Protein AF-A0A382YPV5-F1 (afdb_monomer)

Mean predicted aligned error: 10.92 Å

pLDDT: mean 84.93, std 18.94, range [40.03, 98.44]

Sequence (127 aa):
MKPVLFFKRLCVVMYKINFSVFMILAANTPTEIEDPAVVEINKMPARATFFNYESKALAKTNDPSQSKYYQSLNGGWQFNWVRDPADRPMDFYQIDFDDSGWNEIPVPANWEINGYGVPIYLNHPYE

Radius of gyration: 25.63 Å; Cα contacts (8 Å, |Δi|>4): 72; chains: 1; bounding box: 51×39×79 Å

Foldseek 3Di:
DPPVVVVVVVVVVVVVVVVVVVVVLQPDDPVLVVDPVNPDDPDDDDDDDDDDAPDPVVRVVRDNVPHPPDDDPWDKDFDDDDPDPSPDDPCCPDPPDDSVVGDIDTPPDDVCVVPGDHDDDDPDDDD

Secondary structure (DSSP, 8-state):
--HHHHHHHHHHHHHHHHHHHHGGGS-PPPGGGT-TT---SSPPPP-------SSHHHHHH--GGGSTT-----EEEEE---SSGGGS-TTTTSTT---TTSEEEEES--SGGGT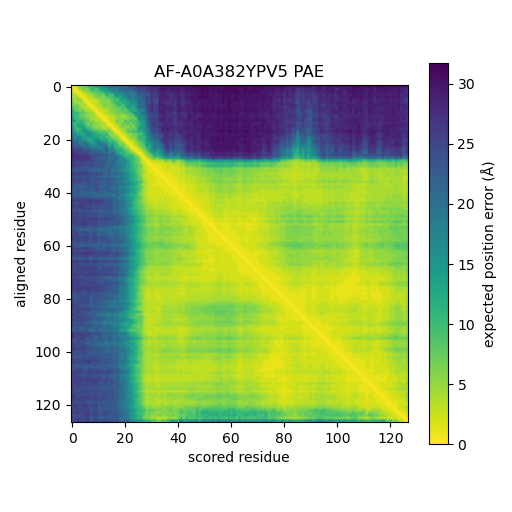SS-----SS---

InterPro domains:
  IPR006104 Glycosyl hydrolases family 2, sugar binding domain [PF02837] (71-126)
  IPR008979 Galactose-binding-like domain superfamily [SSF49785] (33-126)
  IPR050347 Bacterial Beta-galactosidase [PTHR46323] (26-126)

Solvent-accessible surface area (backbone atoms only — not comparable to full-atom values): 8820 Å² total; per-residue (Å²): 145,64,68,71,63,53,55,57,51,51,54,52,50,53,51,50,52,55,55,58,58,55,64,74,66,63,52,74,74,65,66,63,84,76,38,86,86,54,82,75,77,96,67,79,81,90,73,83,93,80,81,80,54,96,41,72,72,57,52,70,70,72,49,64,84,79,24,92,84,51,78,86,84,66,45,75,39,83,44,81,89,66,94,49,83,54,73,50,74,93,58,68,84,45,92,84,52,86,61,86,87,47,47,76,42,65,40,91,68,65,56,43,87,71,75,43,84,77,82,82,88,76,95,85,84,85,134

Nearest PDB structures (foldseek):
  3dec-assembly1_A  TM=9.601E-01  e=2.404E-04  Bacteroides thetaiotaomicron VPI-5482
  6s6z-assembly1_A  TM=7.847E-01  e=3.599E-04  Thermotoga maritima MSB8

Organism: NCBI:txid408172

Structure (mmCIF, N/CA/C/O backbone):
data_AF-A0A382YPV5-F1
#
_entry.id   AF-A0A382YPV5-F1
#
loop_
_atom_site.group_PDB
_atom_site.id
_atom_site.type_symbol
_atom_site.label_atom_id
_atom_site.label_alt_id
_atom_site.label_comp_id
_atom_site.label_asym_id
_atom_site.label_entity_id
_atom_site.label_seq_id
_atom_site.pdbx_PDB_ins_code
_atom_site.Cartn_x
_atom_site.Cartn_y
_atom_site.Cartn_z
_atom_site.occupancy
_atom_site.B_iso_or_equiv
_atom_site.auth_seq_id
_atom_site.auth_comp_id
_atom_site.auth_asym_id
_atom_site.auth_atom_id
_atom_site.pdbx_PDB_model_num
ATOM 1 N N . MET A 1 1 ? 30.613 23.917 -57.495 1.00 51.97 1 MET A N 1
ATOM 2 C CA . MET A 1 1 ? 31.163 23.356 -56.235 1.00 51.97 1 MET A CA 1
ATOM 3 C C . MET A 1 1 ? 30.446 23.879 -54.967 1.00 51.97 1 MET A C 1
ATOM 5 O O . MET A 1 1 ? 31.082 24.073 -53.944 1.00 51.97 1 MET A O 1
ATOM 9 N N . LYS A 1 2 ? 29.118 24.104 -55.001 1.00 53.97 2 LYS A N 1
ATOM 10 C CA . LYS A 1 2 ? 28.298 24.601 -53.867 1.00 53.97 2 LYS A CA 1
ATOM 11 C C . LYS A 1 2 ? 27.125 23.695 -53.388 1.00 53.97 2 LYS A C 1
ATOM 13 O O . LYS A 1 2 ? 26.694 23.907 -52.260 1.00 53.97 2 LYS A O 1
ATOM 18 N N . PRO A 1 3 ? 26.621 22.678 -54.129 1.00 54.31 3 PRO A N 1
ATOM 19 C CA . PRO A 1 3 ? 25.429 21.930 -53.689 1.00 54.31 3 PRO A CA 1
ATOM 20 C C . PRO A 1 3 ? 25.721 20.849 -52.630 1.00 54.31 3 PRO A C 1
ATOM 22 O O . PRO A 1 3 ? 24.878 20.564 -51.785 1.00 54.31 3 PRO A O 1
ATOM 25 N N . VAL A 1 4 ? 26.943 20.305 -52.599 1.00 53.34 4 VAL A N 1
ATOM 26 C CA . VAL A 1 4 ? 27.342 19.243 -51.650 1.00 53.34 4 VAL A CA 1
ATOM 27 C C . VAL A 1 4 ? 27.443 19.760 -50.207 1.00 53.34 4 VAL A C 1
ATOM 29 O O . VAL A 1 4 ? 27.167 19.029 -49.258 1.00 53.34 4 VAL A O 1
ATOM 32 N N . LEU A 1 5 ? 27.796 21.039 -50.021 1.00 53.41 5 LEU A N 1
ATOM 33 C CA . LEU A 1 5 ? 27.860 21.660 -48.693 1.00 53.41 5 LEU A CA 1
ATOM 34 C C . LEU A 1 5 ? 26.468 21.922 -48.096 1.00 53.41 5 LEU A C 1
ATOM 36 O O . LEU A 1 5 ? 26.312 21.862 -46.878 1.00 53.41 5 LEU A O 1
ATOM 40 N N . PHE A 1 6 ? 25.466 22.202 -48.936 1.00 53.50 6 PHE A N 1
ATOM 41 C CA . PHE A 1 6 ? 24.098 22.483 -48.494 1.00 53.50 6 PHE A CA 1
ATOM 42 C C . PHE A 1 6 ? 23.405 21.210 -47.985 1.00 53.50 6 PHE A C 1
ATOM 44 O O . PHE A 1 6 ? 22.828 21.210 -46.902 1.00 53.50 6 PHE A O 1
ATOM 51 N N . PHE A 1 7 ? 23.576 20.094 -48.701 1.00 51.88 7 PHE A N 1
ATOM 52 C CA . PHE A 1 7 ? 23.016 18.793 -48.318 1.00 51.88 7 PHE A CA 1
ATOM 53 C C . PHE A 1 7 ? 23.627 18.247 -47.015 1.00 51.88 7 PHE A C 1
ATOM 55 O O . PHE A 1 7 ? 22.913 17.763 -46.141 1.00 51.88 7 PHE A O 1
ATOM 62 N N . LYS A 1 8 ? 24.944 18.420 -46.822 1.00 48.81 8 LYS A N 1
ATOM 63 C CA . LYS A 1 8 ? 25.626 18.055 -45.567 1.00 48.81 8 LYS A CA 1
ATOM 64 C C . LYS A 1 8 ? 25.127 18.865 -44.367 1.00 48.81 8 LYS A C 1
ATOM 66 O O . LYS A 1 8 ? 24.989 18.311 -43.282 1.00 48.81 8 LYS A O 1
ATOM 71 N N . ARG A 1 9 ? 24.833 20.158 -44.545 1.00 55.12 9 ARG A N 1
ATOM 72 C CA . ARG A 1 9 ? 24.274 21.003 -43.475 1.00 55.12 9 ARG A CA 1
ATOM 73 C C . ARG A 1 9 ? 22.833 20.617 -43.132 1.00 55.12 9 ARG A C 1
ATOM 75 O O . ARG A 1 9 ? 22.496 20.608 -41.955 1.00 55.12 9 ARG A O 1
ATOM 82 N N . LEU A 1 10 ? 22.028 20.231 -44.124 1.00 56.62 10 LEU A N 1
ATOM 83 C CA . LEU A 1 10 ? 20.647 19.785 -43.922 1.00 56.62 10 LEU A CA 1
ATOM 84 C C . LEU A 1 10 ? 20.578 18.459 -43.141 1.00 56.62 10 LEU A C 1
ATOM 86 O O . LEU A 1 1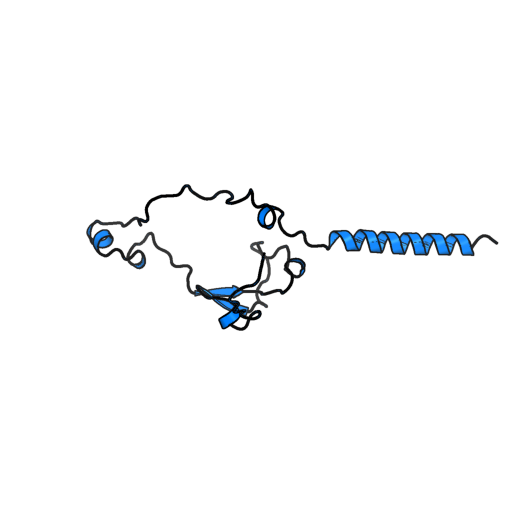0 ? 19.860 18.378 -42.150 1.00 56.62 10 LEU A O 1
ATOM 90 N N . CYS A 1 11 ? 21.397 17.461 -43.497 1.00 55.09 11 CYS A N 1
ATOM 91 C CA . CYS A 1 11 ? 21.468 16.189 -42.765 1.00 55.09 11 CYS A CA 1
ATOM 92 C C . CYS A 1 11 ? 21.967 16.353 -41.319 1.00 55.09 11 CYS A C 1
ATOM 94 O O . CYS A 1 11 ? 21.465 15.686 -40.419 1.00 55.09 11 CYS A O 1
ATOM 96 N N . VAL A 1 12 ? 22.916 17.263 -41.066 1.00 56.22 12 VAL A N 1
ATOM 97 C CA . VAL A 1 12 ? 23.408 17.543 -39.704 1.00 56.22 12 VAL A CA 1
ATOM 98 C C . VAL A 1 12 ? 22.350 18.256 -38.856 1.00 56.22 12 VAL A C 1
ATOM 100 O O . VAL A 1 12 ? 22.239 17.973 -37.667 1.00 56.22 12 VAL A O 1
ATOM 103 N N . VAL A 1 13 ? 21.545 19.145 -39.446 1.00 57.28 13 VAL A N 1
ATOM 104 C CA . VAL A 1 13 ? 20.418 19.791 -38.750 1.00 57.28 13 VAL A CA 1
ATOM 105 C C . VAL A 1 13 ? 19.307 18.780 -38.453 1.00 57.28 13 VAL A C 1
ATOM 107 O O . VAL A 1 13 ? 18.824 18.742 -37.327 1.00 57.28 13 VAL A O 1
ATOM 110 N N . MET A 1 14 ? 18.969 17.895 -39.397 1.00 54.22 14 MET A N 1
ATOM 111 C CA . MET A 1 14 ? 18.000 16.814 -39.167 1.00 54.22 14 MET A CA 1
ATOM 112 C C . MET A 1 14 ? 18.472 15.836 -38.080 1.00 54.22 14 MET A C 1
ATOM 114 O O . MET A 1 14 ? 17.674 15.445 -37.233 1.00 54.22 14 MET A O 1
ATOM 118 N N . TYR A 1 15 ? 19.762 15.487 -38.048 1.00 54.09 15 TYR A N 1
ATOM 119 C CA . TYR A 1 15 ? 20.341 14.632 -37.005 1.00 54.09 15 TYR A CA 1
ATOM 120 C C . TYR A 1 15 ? 20.334 15.312 -35.627 1.00 54.09 15 TYR A C 1
ATOM 122 O O . TYR A 1 15 ? 19.982 14.683 -34.635 1.00 54.09 15 TYR A O 1
ATOM 130 N N . LYS A 1 16 ? 20.645 16.615 -35.556 1.00 48.59 16 LYS A N 1
ATOM 131 C CA . LYS A 1 16 ? 20.589 17.388 -34.304 1.00 48.59 16 LYS A CA 1
ATOM 132 C C . LYS A 1 16 ? 19.164 17.571 -33.775 1.00 48.59 16 LYS A C 1
ATOM 134 O O . LYS A 1 16 ? 18.971 17.468 -32.573 1.00 48.59 16 LYS A O 1
ATOM 139 N N . ILE A 1 17 ? 18.175 17.790 -34.645 1.00 51.47 17 ILE A N 1
ATOM 140 C CA . ILE A 1 17 ? 16.762 17.881 -34.241 1.00 51.47 17 ILE A CA 1
ATOM 141 C C . ILE A 1 17 ? 16.268 16.526 -33.714 1.00 51.47 17 ILE A C 1
ATOM 143 O O . ILE A 1 17 ? 15.655 16.486 -32.654 1.00 51.47 17 ILE A O 1
ATOM 147 N N . ASN A 1 18 ? 16.601 15.415 -34.382 1.00 47.47 18 ASN A N 1
ATOM 148 C CA . ASN A 1 18 ? 16.267 14.073 -33.885 1.00 47.47 18 ASN A CA 1
ATOM 149 C C . ASN A 1 18 ? 16.970 13.750 -32.552 1.00 47.47 18 ASN A C 1
ATOM 151 O O . ASN A 1 18 ? 16.357 13.150 -31.677 1.00 47.47 18 ASN A O 1
ATOM 155 N N . PHE A 1 19 ? 18.214 14.203 -32.352 1.00 45.88 19 PHE A N 1
ATOM 156 C CA . PHE A 1 19 ? 18.944 14.016 -31.091 1.00 45.88 19 PHE A CA 1
ATOM 157 C C . PHE A 1 19 ? 18.369 14.857 -29.935 1.00 45.88 19 PHE A C 1
ATOM 159 O O . PHE A 1 19 ? 18.299 14.387 -28.804 1.00 45.88 19 PHE A O 1
ATOM 166 N N . SER A 1 20 ? 17.906 16.084 -30.207 1.00 44.84 20 SER A N 1
ATOM 167 C CA . SER A 1 20 ? 17.253 16.935 -29.201 1.00 44.84 20 SER A CA 1
ATOM 168 C C . SER A 1 20 ? 15.841 16.470 -28.831 1.00 44.84 20 SER A C 1
ATOM 170 O O . SER A 1 20 ? 15.447 16.641 -27.683 1.00 44.84 20 SER A O 1
ATOM 172 N N . VAL A 1 21 ? 15.095 15.855 -29.757 1.00 47.72 21 VAL A N 1
ATOM 173 C CA . VAL A 1 21 ? 13.780 15.251 -29.458 1.00 47.72 21 VAL A CA 1
ATOM 174 C C . VAL A 1 21 ? 13.929 13.972 -28.623 1.00 47.72 21 VAL A C 1
ATOM 176 O O . VAL A 1 21 ? 13.097 13.714 -27.760 1.00 47.72 21 VAL A O 1
ATOM 179 N N . PHE A 1 22 ? 15.022 13.217 -28.791 1.00 44.09 22 PHE A N 1
ATOM 180 C CA . PHE A 1 22 ? 15.283 11.998 -28.012 1.00 44.09 22 PHE A CA 1
ATOM 181 C C . PHE A 1 22 ? 15.545 12.273 -26.517 1.00 44.09 22 PHE A C 1
ATOM 183 O O . PHE A 1 22 ? 15.192 11.461 -25.670 1.00 44.09 22 PHE A O 1
ATOM 190 N N . MET A 1 23 ? 16.106 13.438 -26.173 1.00 40.03 23 MET A N 1
ATOM 191 C CA . MET A 1 23 ? 16.389 13.827 -24.778 1.00 40.03 23 MET A CA 1
ATOM 192 C C . MET A 1 23 ? 15.144 14.208 -23.963 1.00 40.03 23 MET A C 1
ATOM 194 O O . MET A 1 23 ? 15.213 14.219 -22.741 1.00 40.03 23 MET A O 1
ATOM 198 N N . ILE A 1 24 ? 14.005 14.497 -24.602 1.00 46.84 24 ILE A N 1
ATOM 199 C CA . ILE A 1 24 ? 12.754 14.826 -23.890 1.00 46.84 24 ILE A CA 1
ATOM 200 C C . ILE A 1 24 ? 12.043 13.546 -23.391 1.00 46.84 24 ILE A C 1
ATOM 202 O O . ILE A 1 24 ? 11.170 13.617 -22.534 1.00 46.84 24 ILE A O 1
ATOM 206 N N . LEU A 1 25 ? 12.447 12.368 -23.883 1.00 45.69 25 LEU A N 1
ATOM 207 C CA . LEU A 1 25 ? 11.856 11.063 -23.559 1.00 45.69 25 LEU A CA 1
ATOM 208 C C . LEU A 1 25 ? 12.589 10.285 -22.456 1.00 45.69 25 LEU A C 1
ATOM 210 O O . LEU A 1 25 ? 12.178 9.174 -22.131 1.00 45.69 25 LEU A O 1
ATOM 214 N N . ALA A 1 26 ? 13.645 10.843 -21.860 1.00 50.31 26 ALA A N 1
ATOM 215 C CA . ALA A 1 26 ? 14.216 10.270 -20.648 1.00 50.31 26 ALA A CA 1
ATOM 216 C C . ALA A 1 26 ? 13.267 10.593 -19.487 1.00 50.31 26 ALA A C 1
ATOM 218 O O . ALA A 1 26 ? 13.294 11.683 -18.923 1.00 50.31 26 ALA A O 1
ATOM 219 N N . ALA A 1 27 ? 12.348 9.676 -19.206 1.00 56.75 27 ALA A N 1
ATOM 220 C CA . ALA A 1 27 ? 11.420 9.774 -18.095 1.00 56.75 27 ALA A CA 1
ATOM 221 C C . ALA A 1 27 ? 12.197 9.983 -16.787 1.00 56.75 27 ALA A C 1
ATOM 223 O O . ALA A 1 27 ? 12.870 9.085 -16.288 1.00 56.75 27 ALA A O 1
ATOM 224 N N . ASN A 1 28 ? 12.106 11.199 -16.251 1.00 68.69 28 ASN A N 1
ATOM 225 C CA . ASN A 1 28 ? 12.777 11.572 -15.016 1.00 68.69 28 ASN A CA 1
ATOM 226 C C . ASN A 1 28 ? 12.251 10.684 -13.876 1.00 68.69 28 ASN A C 1
ATOM 228 O O . ASN A 1 28 ? 11.039 10.626 -13.611 1.00 68.69 28 ASN A O 1
ATOM 232 N N . THR A 1 29 ? 13.155 9.965 -13.214 1.00 74.44 29 THR A N 1
ATOM 233 C CA . THR A 1 29 ? 12.908 9.476 -11.860 1.00 74.44 29 THR A CA 1
ATOM 23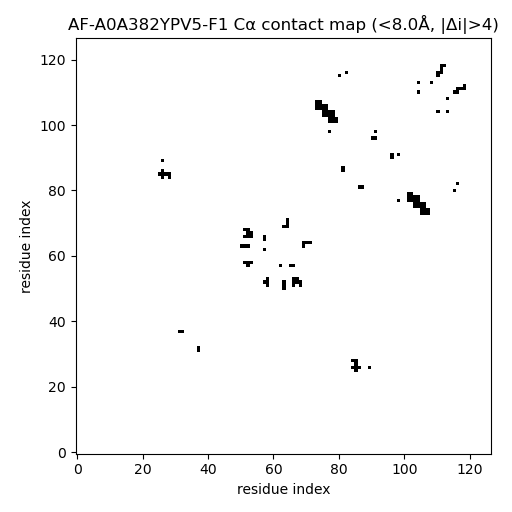4 C C . THR A 1 29 ? 12.599 10.694 -10.984 1.00 74.44 29 THR A C 1
ATOM 236 O O . THR A 1 29 ? 13.260 11.728 -11.126 1.00 74.44 29 THR A O 1
ATOM 239 N N . PRO A 1 30 ? 11.553 10.648 -10.140 1.00 84.06 30 PRO A N 1
ATOM 240 C CA . PRO A 1 30 ? 11.295 11.734 -9.202 1.00 84.06 30 PRO A CA 1
ATOM 241 C C . PRO A 1 30 ? 12.542 11.967 -8.342 1.00 84.06 30 PRO A C 1
ATOM 243 O O . PRO A 1 30 ? 13.105 11.017 -7.804 1.00 84.06 30 PRO A O 1
ATOM 246 N N . THR A 1 31 ? 13.003 13.208 -8.210 1.00 88.62 31 THR A N 1
ATOM 247 C CA . THR A 1 31 ? 14.229 13.504 -7.445 1.00 88.62 31 THR A CA 1
ATOM 248 C C . THR A 1 31 ? 14.104 13.104 -5.975 1.00 88.62 31 THR A C 1
ATOM 250 O O . THR A 1 31 ? 15.089 12.814 -5.305 1.00 88.62 31 THR A O 1
ATOM 253 N N . GLU A 1 32 ? 12.873 13.051 -5.477 1.00 92.12 32 GLU A N 1
ATOM 254 C CA . GLU A 1 32 ? 12.520 12.733 -4.102 1.00 92.12 32 GLU A CA 1
ATOM 255 C C . GLU A 1 32 ? 12.854 11.288 -3.711 1.00 92.12 32 GLU A C 1
ATOM 257 O O . GLU A 1 32 ? 13.027 11.023 -2.527 1.00 92.12 32 GLU A O 1
ATOM 262 N N . ILE A 1 33 ? 12.959 10.355 -4.669 1.00 90.56 33 ILE A N 1
ATOM 263 C CA . ILE A 1 33 ? 13.350 8.963 -4.371 1.00 90.56 33 ILE A CA 1
ATOM 264 C C . ILE A 1 33 ? 14.872 8.762 -4.325 1.00 90.56 33 ILE A C 1
ATOM 266 O O . ILE A 1 33 ? 15.329 7.706 -3.893 1.00 90.56 33 ILE A O 1
ATOM 270 N N . GLU A 1 34 ? 15.651 9.760 -4.751 1.00 91.38 34 GLU A N 1
ATOM 271 C CA . GLU A 1 34 ? 17.120 9.742 -4.748 1.00 91.38 34 GLU A CA 1
ATOM 272 C C . GLU A 1 34 ? 17.726 10.636 -3.645 1.00 91.38 34 GLU A C 1
ATOM 274 O O . GLU A 1 34 ? 18.903 10.486 -3.316 1.00 91.38 34 GLU A O 1
ATOM 279 N N . ASP A 1 35 ? 16.946 11.548 -3.047 1.00 95.12 35 ASP A N 1
ATOM 280 C CA . ASP A 1 35 ? 17.405 12.459 -1.990 1.00 95.12 35 ASP A CA 1
ATOM 281 C C . ASP A 1 35 ? 17.173 11.878 -0.575 1.00 95.12 35 ASP A C 1
ATOM 283 O O . ASP A 1 35 ? 16.032 11.821 -0.108 1.00 95.12 35 ASP A O 1
ATOM 287 N N . PRO A 1 36 ? 18.232 11.517 0.181 1.00 95.50 36 PRO A N 1
ATOM 288 C CA . PRO A 1 36 ? 18.092 10.953 1.524 1.00 95.50 36 PRO A CA 1
ATOM 289 C C . PRO A 1 36 ? 17.562 11.951 2.566 1.00 95.50 36 PRO A C 1
ATOM 291 O O . PRO A 1 36 ? 17.162 11.536 3.656 1.00 95.50 36 PRO A O 1
ATOM 294 N N . ALA A 1 37 ? 17.568 13.258 2.281 1.00 97.31 37 ALA A N 1
ATOM 295 C CA . ALA A 1 37 ? 16.965 14.257 3.160 1.00 97.31 37 ALA A CA 1
ATOM 296 C C . ALA A 1 37 ? 15.428 14.235 3.092 1.00 97.31 37 ALA A C 1
ATOM 298 O O . ALA A 1 37 ? 14.760 14.700 4.021 1.00 97.31 37 ALA A O 1
ATOM 299 N N . VAL A 1 38 ? 14.858 13.677 2.020 1.00 96.75 38 VAL A N 1
ATOM 300 C CA . VAL A 1 38 ? 13.413 13.576 1.813 1.00 96.75 38 VAL A CA 1
ATOM 301 C C . VAL A 1 38 ? 12.906 12.248 2.375 1.00 96.75 38 VAL A C 1
ATOM 303 O O . VAL A 1 38 ? 12.839 11.229 1.700 1.00 96.75 38 VAL A O 1
ATOM 306 N N . VAL A 1 39 ? 12.519 12.260 3.651 1.00 96.06 39 VAL A N 1
ATOM 307 C CA . VAL A 1 39 ? 11.976 11.072 4.342 1.00 96.06 39 VAL A CA 1
ATOM 308 C C . VAL A 1 39 ? 10.447 10.973 4.286 1.00 96.06 39 VAL A C 1
ATOM 310 O O . VAL A 1 39 ? 9.881 9.908 4.534 1.00 96.06 39 VAL A O 1
ATOM 313 N N . GLU A 1 40 ? 9.758 12.082 3.996 1.00 95.69 40 GLU A N 1
ATOM 314 C CA . GLU A 1 40 ? 8.301 12.148 3.854 1.00 95.69 40 GLU A CA 1
ATOM 315 C C . GLU A 1 40 ? 7.851 13.414 3.116 1.00 95.69 40 GLU A C 1
ATOM 317 O O . GLU A 1 40 ? 8.495 14.458 3.190 1.00 95.69 40 GLU A O 1
ATOM 322 N N . ILE A 1 41 ? 6.696 13.336 2.452 1.00 96.94 41 ILE A N 1
ATOM 323 C CA . ILE A 1 41 ? 6.017 14.475 1.826 1.00 96.94 41 ILE A CA 1
ATOM 324 C C . ILE A 1 41 ? 4.536 14.385 2.194 1.00 96.94 41 ILE A C 1
ATOM 326 O O . ILE A 1 41 ? 3.909 13.350 1.982 1.00 96.94 41 ILE A O 1
ATOM 330 N N . ASN A 1 42 ? 3.968 15.455 2.761 1.00 97.56 42 ASN A N 1
ATOM 331 C CA . ASN A 1 42 ? 2.539 15.576 3.101 1.00 97.56 42 ASN A CA 1
ATOM 332 C C . ASN A 1 42 ? 1.959 14.454 3.994 1.00 97.56 42 ASN A C 1
ATOM 334 O O . ASN A 1 42 ? 0.743 14.248 4.030 1.00 97.56 42 ASN A O 1
ATOM 338 N N . LYS A 1 43 ? 2.804 13.731 4.739 1.00 97.31 43 LYS A N 1
ATOM 339 C CA . LYS A 1 43 ? 2.366 12.697 5.683 1.00 97.31 43 LYS A CA 1
ATOM 340 C C . LYS A 1 43 ? 1.790 13.338 6.947 1.00 97.31 43 LYS A C 1
ATOM 342 O O . LYS A 1 43 ? 2.273 14.363 7.419 1.00 97.31 43 LYS A O 1
ATOM 347 N N . MET A 1 44 ? 0.769 12.715 7.534 1.00 97.06 44 MET A N 1
ATOM 348 C CA . MET A 1 44 ? 0.290 13.118 8.860 1.00 97.06 44 MET A CA 1
ATOM 349 C C . MET A 1 44 ? 1.348 12.824 9.945 1.00 97.06 44 MET A C 1
ATOM 351 O O . MET A 1 44 ? 2.058 11.819 9.834 1.00 97.06 44 MET A O 1
ATOM 355 N N . PRO A 1 45 ? 1.418 13.626 11.027 1.00 97.56 45 PRO A N 1
ATOM 356 C CA . PRO A 1 45 ? 2.325 13.366 12.142 1.00 97.56 45 PRO A CA 1
ATOM 357 C C . PRO A 1 45 ? 2.106 11.989 12.779 1.00 97.56 45 PRO A C 1
ATOM 359 O O . PRO A 1 45 ? 0.975 11.501 12.876 1.00 97.56 45 PRO A O 1
ATOM 362 N N . ALA A 1 46 ? 3.190 11.382 13.268 1.00 97.75 46 ALA A N 1
ATOM 363 C CA . ALA A 1 46 ? 3.129 10.119 13.997 1.00 97.75 46 ALA A CA 1
ATOM 364 C C . ALA A 1 46 ? 2.231 10.225 15.244 1.00 97.75 46 ALA A C 1
ATOM 366 O O . ALA A 1 46 ? 2.236 11.224 15.966 1.00 97.75 46 ALA A O 1
ATOM 367 N N . ARG A 1 47 ? 1.454 9.171 15.504 1.00 97.50 47 ARG A N 1
ATOM 368 C CA . ARG A 1 47 ? 0.477 9.101 16.599 1.00 97.50 47 ARG A CA 1
ATOM 369 C C . ARG A 1 47 ? 0.204 7.652 16.997 1.00 97.50 47 ARG A C 1
ATOM 371 O O . ARG A 1 47 ? 0.478 6.737 16.227 1.00 97.50 47 ARG A O 1
ATOM 378 N N . ALA A 1 48 ? -0.366 7.454 18.185 1.00 97.19 48 ALA A N 1
ATOM 379 C CA . ALA A 1 48 ? -0.769 6.132 18.655 1.00 97.19 48 ALA A CA 1
ATOM 380 C C . ALA A 1 48 ? -1.806 5.482 17.721 1.00 97.19 48 ALA A C 1
ATOM 382 O O . ALA A 1 48 ? -2.718 6.153 17.227 1.00 97.19 48 ALA A O 1
ATOM 383 N N . THR A 1 49 ? -1.692 4.168 17.534 1.00 95.19 49 THR A N 1
ATOM 384 C CA . THR A 1 49 ? -2.649 3.377 16.757 1.00 95.19 49 THR A CA 1
ATOM 385 C C . THR A 1 49 ? -3.994 3.327 17.474 1.00 95.19 49 THR A C 1
ATOM 387 O O . THR A 1 49 ? -4.098 2.804 18.581 1.00 95.19 49 THR A O 1
ATOM 390 N N . PHE A 1 50 ? -5.033 3.857 16.834 1.00 93.75 50 PHE A N 1
ATOM 391 C CA . PHE A 1 50 ? -6.423 3.648 17.227 1.00 93.75 50 PHE A CA 1
ATOM 392 C C . PHE A 1 50 ? -7.348 3.828 16.029 1.00 93.75 50 PHE A C 1
ATOM 394 O O . PHE A 1 50 ? -6.975 4.459 15.039 1.00 93.75 50 PHE A O 1
ATOM 401 N N . PHE A 1 51 ? -8.567 3.313 16.159 1.00 95.88 51 PHE A N 1
ATOM 402 C CA . PHE A 1 51 ? -9.626 3.451 15.171 1.00 95.88 51 PHE A CA 1
ATOM 403 C C . PHE A 1 51 ? -10.888 4.025 15.823 1.00 95.88 51 PHE A C 1
ATOM 405 O O . PHE A 1 51 ? -11.137 3.803 17.011 1.00 95.88 51 PHE A O 1
ATOM 412 N N . ASN A 1 52 ? -11.663 4.791 15.058 1.00 95.00 52 ASN A N 1
ATOM 413 C CA . ASN A 1 52 ? -12.900 5.393 15.542 1.00 95.00 52 ASN A CA 1
ATOM 414 C C . ASN A 1 52 ? -14.059 4.416 15.355 1.00 95.00 52 ASN A C 1
ATOM 416 O O . ASN A 1 52 ? -14.262 3.907 14.262 1.00 95.00 52 ASN A O 1
ATOM 420 N N . TYR A 1 53 ? -14.852 4.215 16.403 1.00 97.38 53 TYR A N 1
ATOM 421 C CA . TYR A 1 53 ? -16.046 3.372 16.372 1.00 97.38 53 TYR A CA 1
ATOM 422 C C . TYR A 1 53 ? -17.270 4.187 16.788 1.00 97.38 53 TYR A C 1
ATOM 424 O O . TYR A 1 53 ? -17.169 5.158 17.537 1.00 97.38 53 TYR A O 1
ATOM 432 N N . GLU A 1 54 ? -18.452 3.770 16.353 1.00 97.31 54 GLU A N 1
ATOM 433 C CA . GLU A 1 54 ? -19.726 4.434 16.645 1.00 97.31 54 GLU A CA 1
ATOM 434 C C . GLU A 1 54 ? -20.193 4.193 18.081 1.00 97.31 54 GLU A C 1
ATOM 436 O O . GLU A 1 54 ? -21.060 4.906 18.581 1.00 97.31 54 GLU A O 1
ATOM 441 N N . SER A 1 55 ? -19.649 3.170 18.749 1.00 97.62 55 SER A N 1
ATOM 442 C CA . SER A 1 55 ? -20.021 2.813 20.113 1.00 97.62 55 SER A CA 1
ATOM 443 C C . SER A 1 55 ? -18.862 2.200 20.895 1.00 97.62 55 SER A C 1
ATOM 445 O O . SER A 1 55 ? -17.950 1.584 20.344 1.00 97.62 55 SER A O 1
ATOM 447 N N . LYS A 1 56 ? -18.952 2.291 22.226 1.00 97.25 56 LYS A N 1
ATOM 448 C CA . LYS A 1 56 ? -18.017 1.629 23.147 1.00 97.25 56 LYS A CA 1
ATOM 449 C C . LYS A 1 56 ? -18.051 0.102 23.022 1.00 97.25 56 LYS A C 1
ATOM 451 O O . LYS A 1 56 ? -17.039 -0.540 23.274 1.00 97.25 56 LYS A O 1
ATOM 456 N N . ALA A 1 57 ? -19.203 -0.481 22.682 1.00 97.38 57 ALA A N 1
ATOM 457 C CA . ALA A 1 57 ? -19.331 -1.925 22.499 1.00 97.38 57 ALA A CA 1
ATOM 458 C C . ALA A 1 57 ? -18.504 -2.400 21.296 1.00 97.38 57 ALA A C 1
ATOM 460 O O . ALA A 1 57 ? -17.706 -3.318 21.449 1.00 97.38 57 ALA A O 1
ATOM 461 N N . LEU A 1 58 ? -18.614 -1.708 20.156 1.00 97.00 58 LEU A N 1
ATOM 462 C CA . LEU A 1 58 ? -17.791 -1.976 18.972 1.00 97.00 58 LEU A CA 1
ATOM 463 C C . LEU A 1 58 ? -16.309 -1.706 19.244 1.00 97.00 58 LEU A C 1
ATOM 465 O O . LEU A 1 58 ? -15.479 -2.561 18.960 1.00 97.00 58 LEU A O 1
ATOM 469 N N . ALA A 1 59 ? -15.975 -0.594 19.906 1.00 96.31 59 ALA A N 1
ATOM 470 C CA . ALA A 1 59 ? -14.587 -0.277 20.253 1.00 96.31 59 ALA A CA 1
ATOM 471 C C . ALA A 1 59 ? -13.901 -1.369 21.096 1.00 96.31 59 ALA A C 1
ATOM 473 O O . ALA A 1 59 ? -12.699 -1.576 20.976 1.00 96.31 59 ALA A O 1
ATOM 474 N N . LYS A 1 60 ? -14.656 -2.097 21.931 1.00 96.50 60 LYS A N 1
ATOM 475 C CA . LYS A 1 60 ? -14.128 -3.231 22.707 1.00 96.50 60 LYS A CA 1
ATOM 476 C C . LYS A 1 60 ? -13.796 -4.456 21.855 1.00 96.50 60 LYS A C 1
ATOM 478 O O . LYS A 1 60 ? -12.965 -5.246 22.286 1.00 96.50 60 LYS A O 1
ATOM 483 N N . THR A 1 61 ? -14.444 -4.635 20.701 1.00 95.38 61 THR A N 1
ATOM 484 C CA . THR A 1 61 ? -14.122 -5.737 19.773 1.00 95.38 61 THR A CA 1
ATOM 485 C C . THR A 1 61 ? -12.756 -5.540 19.122 1.00 95.38 61 THR A C 1
ATOM 487 O O . THR A 1 61 ? -12.092 -6.518 18.801 1.00 95.38 61 THR A O 1
ATOM 490 N N . ASN A 1 62 ? -12.325 -4.277 18.992 1.00 94.38 62 ASN A N 1
ATOM 491 C CA . ASN A 1 62 ? -11.069 -3.872 18.368 1.00 94.38 62 ASN A CA 1
ATOM 492 C C . ASN A 1 62 ? -10.889 -4.406 16.931 1.00 94.38 62 ASN A C 1
ATOM 494 O O . ASN A 1 62 ? -9.764 -4.618 16.484 1.00 94.38 62 ASN A O 1
ATOM 498 N N . ASP A 1 63 ? -11.998 -4.609 16.219 1.00 96.31 63 ASP A N 1
ATOM 499 C CA . ASP A 1 63 ? -12.027 -4.987 14.810 1.00 96.31 63 ASP A CA 1
ATOM 500 C C . ASP A 1 63 ? -12.574 -3.818 13.970 1.00 96.31 63 ASP A C 1
ATOM 502 O O . ASP A 1 63 ? -13.793 -3.605 13.947 1.00 96.31 63 ASP A O 1
ATOM 506 N N . PRO A 1 64 ? -11.709 -3.054 13.268 1.00 96.50 64 PRO A N 1
ATOM 507 C CA . PRO A 1 64 ? -12.133 -1.928 12.440 1.00 96.50 64 PRO A CA 1
ATOM 508 C C . PRO A 1 64 ? -13.185 -2.301 11.397 1.00 96.50 64 PRO A C 1
ATOM 510 O O . PRO A 1 64 ? -14.033 -1.468 11.093 1.00 96.50 64 PRO A O 1
ATOM 513 N N . SER A 1 65 ? -13.189 -3.545 10.900 1.00 96.25 65 SER A N 1
ATOM 514 C CA . SER A 1 65 ? -14.134 -3.991 9.868 1.00 96.25 65 SER A CA 1
ATOM 515 C C . SER A 1 65 ? -15.597 -3.978 10.317 1.00 96.25 65 SER A C 1
ATOM 517 O O . SER A 1 65 ? -16.496 -3.945 9.480 1.00 96.25 65 SER A O 1
ATOM 519 N N . GLN A 1 66 ? -15.844 -3.935 11.630 1.00 96.56 66 GLN A N 1
ATOM 520 C CA . GLN A 1 66 ? -17.185 -3.830 12.209 1.00 96.56 66 GLN A CA 1
ATOM 521 C C . GLN A 1 66 ? -17.704 -2.385 12.286 1.00 96.56 66 GLN A C 1
ATOM 523 O O . GLN A 1 66 ? -18.861 -2.167 12.647 1.00 96.56 66 GLN A O 1
ATOM 528 N N . SER A 1 67 ? -16.867 -1.382 12.007 1.00 97.44 67 SER A N 1
ATOM 529 C CA . SER A 1 67 ? -17.269 0.027 12.020 1.00 97.44 67 SER A CA 1
ATOM 530 C C . SER A 1 67 ? -17.770 0.476 10.650 1.00 97.44 67 SER A C 1
ATOM 532 O O . SER A 1 67 ? -17.197 0.146 9.617 1.00 97.44 67 SER A O 1
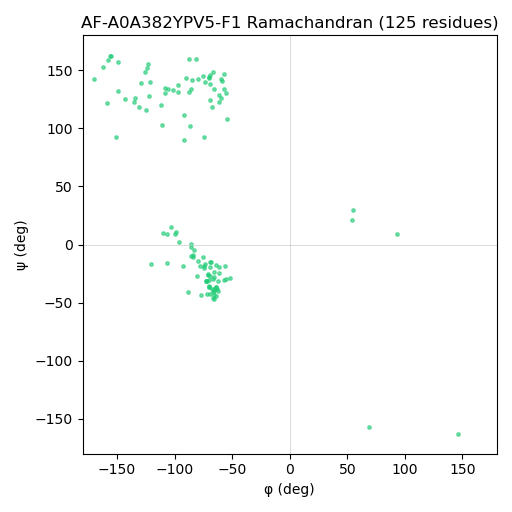ATOM 534 N N . LYS A 1 68 ? -18.785 1.344 10.637 1.00 97.00 68 LYS A N 1
ATOM 535 C CA . LYS A 1 68 ? -19.284 2.001 9.418 1.00 97.00 68 LYS A CA 1
ATOM 536 C C . LYS A 1 68 ? -18.292 3.021 8.843 1.00 97.00 68 LYS A C 1
ATOM 538 O O . LYS A 1 68 ? -18.478 3.484 7.723 1.00 97.00 68 LYS A O 1
ATOM 543 N N . TYR A 1 69 ? -17.285 3.425 9.622 1.00 96.62 69 TYR A N 1
ATOM 544 C CA . TYR A 1 69 ? -16.209 4.316 9.183 1.00 96.62 69 TYR A CA 1
ATOM 545 C C . TYR A 1 69 ? -15.055 3.565 8.513 1.00 96.62 69 TYR A C 1
ATOM 547 O O . TYR A 1 69 ? -14.062 4.186 8.136 1.00 96.62 69 TYR A O 1
ATOM 555 N N . TYR A 1 70 ? -15.154 2.240 8.397 1.00 97.62 70 TYR A N 1
ATOM 556 C CA . TYR A 1 70 ? -14.147 1.413 7.760 1.00 97.62 70 TYR A CA 1
ATOM 557 C C . TYR A 1 70 ? -14.569 1.024 6.347 1.00 97.62 70 TYR A C 1
ATOM 559 O O . TYR A 1 70 ? -15.676 0.547 6.115 1.00 97.62 70 TYR A O 1
ATOM 567 N N . GLN A 1 71 ? -13.638 1.182 5.414 1.00 97.50 71 GLN A N 1
ATOM 568 C CA . GLN A 1 71 ? -13.736 0.669 4.059 1.00 97.50 71 GLN A CA 1
ATOM 569 C C . GLN A 1 71 ? -12.425 -0.051 3.758 1.00 97.50 71 GLN A C 1
ATOM 571 O O . GLN A 1 71 ? -11.359 0.565 3.787 1.00 97.50 71 GLN A O 1
ATOM 576 N N . SER A 1 72 ? -12.496 -1.354 3.483 1.00 97.31 72 SER A N 1
ATOM 577 C CA . SER A 1 72 ? -11.327 -2.074 2.983 1.00 97.31 72 SER A CA 1
ATOM 578 C C . SER A 1 72 ? -11.085 -1.694 1.527 1.00 97.31 72 SER A C 1
ATOM 580 O O . SER A 1 72 ? -12.035 -1.583 0.749 1.00 97.31 72 SER A O 1
ATOM 582 N N . LEU A 1 73 ? -9.814 -1.518 1.176 1.00 97.94 73 LEU A N 1
ATOM 583 C CA . LEU A 1 73 ? -9.344 -1.407 -0.206 1.00 97.94 73 LEU A CA 1
ATOM 584 C C . LEU A 1 73 ? -8.525 -2.643 -0.620 1.00 97.94 73 LEU A C 1
ATOM 586 O O . LEU A 1 73 ? -7.886 -2.646 -1.668 1.00 97.94 73 LEU A O 1
ATOM 590 N N . ASN A 1 74 ? -8.528 -3.692 0.209 1.00 98.44 74 ASN A N 1
ATOM 591 C CA . ASN A 1 74 ? -7.950 -4.979 -0.157 1.00 98.44 74 ASN A CA 1
ATOM 592 C C . ASN A 1 74 ? -8.812 -5.629 -1.243 1.00 98.44 74 ASN A C 1
ATOM 594 O O . ASN A 1 74 ? -10.037 -5.507 -1.232 1.00 98.44 74 ASN A O 1
ATOM 598 N N . GLY A 1 75 ? -8.177 -6.361 -2.148 1.00 97.62 75 GLY A N 1
ATOM 599 C CA . GLY A 1 75 ? -8.843 -6.935 -3.313 1.00 97.62 75 GLY A CA 1
ATOM 600 C C . GLY A 1 75 ? -7.903 -6.977 -4.502 1.00 97.62 75 GLY A C 1
ATOM 601 O O . GLY A 1 75 ? -6.690 -6.878 -4.327 1.00 97.62 75 GLY A O 1
ATOM 602 N N . GLY A 1 76 ? -8.452 -7.140 -5.698 1.00 97.88 76 GLY A N 1
ATOM 603 C CA . GLY A 1 76 ? -7.666 -7.059 -6.917 1.00 97.88 76 GLY A CA 1
ATOM 604 C C . GLY A 1 76 ? -7.505 -5.618 -7.397 1.00 97.88 76 GLY A C 1
ATOM 605 O O . GLY A 1 76 ? -8.403 -4.788 -7.250 1.00 97.88 76 GLY A O 1
ATOM 606 N N . TRP A 1 77 ? -6.311 -5.314 -7.894 1.00 98.19 77 TRP A N 1
ATOM 607 C CA . TRP A 1 77 ? -5.915 -4.000 -8.389 1.00 98.19 77 TRP A CA 1
ATOM 608 C C . TRP A 1 77 ? -5.307 -4.139 -9.778 1.00 98.19 77 TRP A C 1
ATOM 610 O O . TRP A 1 77 ? -4.508 -5.051 -9.995 1.00 98.19 77 TRP A O 1
ATOM 620 N N . GLN A 1 78 ? -5.638 -3.217 -10.686 1.00 98.00 78 GLN A N 1
ATOM 621 C CA . GLN A 1 78 ? -4.947 -3.115 -11.971 1.00 98.00 78 GLN A CA 1
ATOM 622 C C . GLN A 1 78 ? -3.470 -2.806 -11.730 1.00 98.00 78 GLN A C 1
ATOM 624 O O . GLN A 1 78 ? -3.116 -1.904 -10.967 1.00 98.00 78 GLN A O 1
ATOM 629 N N . PHE A 1 79 ? -2.602 -3.594 -12.350 1.00 98.12 79 PHE A N 1
ATOM 630 C CA . PHE A 1 79 ? -1.183 -3.623 -12.056 1.00 98.12 79 PHE A CA 1
ATOM 631 C C . PHE A 1 79 ? -0.361 -3.829 -13.325 1.00 98.12 79 PHE A C 1
ATOM 633 O O . PHE A 1 79 ? -0.524 -4.803 -14.064 1.00 98.12 79 PHE A O 1
ATOM 640 N N . ASN A 1 80 ? 0.575 -2.909 -13.539 1.00 97.44 80 ASN A N 1
ATOM 641 C CA . ASN A 1 80 ? 1.540 -2.954 -14.623 1.00 97.44 80 ASN A CA 1
ATOM 642 C C . ASN A 1 80 ? 2.952 -2.857 -14.050 1.00 97.44 80 ASN A C 1
ATOM 644 O O . ASN A 1 80 ? 3.335 -1.845 -13.462 1.00 97.44 80 ASN A O 1
ATOM 648 N N . TRP A 1 81 ? 3.723 -3.923 -14.230 1.00 97.38 81 TRP A N 1
ATOM 649 C CA . TRP A 1 81 ? 5.116 -3.978 -13.817 1.00 97.38 81 TRP A CA 1
ATOM 650 C C . TRP A 1 81 ? 6.023 -3.664 -15.004 1.00 97.38 81 TRP A C 1
ATOM 652 O O . TRP A 1 81 ? 5.906 -4.275 -16.066 1.00 97.38 81 TRP A O 1
ATOM 662 N N . VAL A 1 82 ? 6.971 -2.758 -14.794 1.00 95.50 82 VAL A N 1
ATOM 663 C CA . VAL A 1 82 ? 8.031 -2.432 -15.750 1.00 95.50 82 VAL A CA 1
ATOM 664 C C . VAL A 1 82 ? 9.391 -2.616 -15.088 1.00 95.50 82 VAL A C 1
ATOM 666 O O . VAL A 1 82 ? 9.517 -2.494 -13.870 1.00 95.50 82 VAL A O 1
ATOM 669 N N . ARG A 1 83 ? 10.419 -2.937 -15.881 1.00 93.44 83 ARG A N 1
ATOM 670 C CA . ARG A 1 83 ? 11.772 -3.167 -15.352 1.00 93.44 83 ARG A CA 1
ATOM 671 C C . ARG A 1 83 ? 12.482 -1.862 -15.010 1.00 93.44 83 ARG A C 1
ATOM 673 O O . ARG A 1 83 ? 13.151 -1.797 -13.984 1.00 93.44 83 ARG A O 1
ATOM 680 N N . ASP A 1 84 ? 12.374 -0.873 -15.888 1.00 90.25 84 ASP A N 1
ATOM 681 C CA . ASP A 1 84 ? 12.952 0.451 -15.706 1.00 90.25 84 ASP A CA 1
ATOM 682 C C . ASP A 1 84 ? 11.815 1.451 -15.442 1.00 90.25 84 ASP A C 1
ATOM 684 O O . ASP A 1 84 ? 10.807 1.411 -16.157 1.00 90.25 84 ASP A O 1
ATOM 688 N N . PRO A 1 85 ? 11.926 2.352 -14.447 1.00 87.19 85 PRO A N 1
ATOM 689 C CA . PRO A 1 85 ? 10.932 3.396 -14.231 1.00 87.19 85 PRO A CA 1
ATOM 690 C C . PRO A 1 85 ? 10.625 4.199 -15.494 1.00 87.19 85 PRO A C 1
ATOM 692 O O . PRO A 1 85 ? 9.508 4.700 -15.616 1.00 87.19 85 PRO A O 1
ATOM 695 N N . ALA A 1 86 ? 11.577 4.340 -16.416 1.00 87.56 86 ALA A N 1
ATOM 696 C CA . ALA A 1 86 ? 11.379 5.090 -17.642 1.00 87.56 86 ALA A CA 1
ATOM 697 C C . ALA A 1 86 ? 10.405 4.440 -18.637 1.00 87.56 86 ALA A C 1
ATOM 699 O O . ALA A 1 86 ? 9.845 5.141 -19.477 1.00 87.56 86 ALA A O 1
ATOM 700 N N . ASP A 1 87 ? 10.152 3.137 -18.505 1.00 91.06 87 ASP A N 1
ATOM 701 C CA . ASP A 1 87 ? 9.228 2.389 -19.363 1.00 91.06 87 ASP A CA 1
ATOM 702 C C . ASP A 1 87 ? 7.757 2.530 -18.918 1.00 91.06 87 ASP A C 1
ATOM 704 O O . ASP A 1 87 ? 6.849 2.011 -19.574 1.00 91.06 87 ASP A O 1
ATOM 708 N N . ARG A 1 88 ? 7.490 3.206 -17.791 1.00 92.12 88 ARG A N 1
ATOM 709 C CA . ARG A 1 88 ? 6.124 3.391 -17.278 1.00 92.12 88 ARG A CA 1
ATOM 710 C C . ARG A 1 88 ? 5.321 4.356 -18.168 1.00 92.12 88 ARG A C 1
ATOM 712 O O . ARG A 1 88 ? 5.866 5.377 -18.594 1.00 92.12 88 ARG A O 1
ATOM 719 N N . PRO A 1 89 ? 4.011 4.133 -18.374 1.00 93.44 89 PRO A N 1
ATOM 720 C CA . PRO A 1 89 ? 3.135 5.171 -18.916 1.00 93.44 89 PRO A CA 1
ATOM 721 C C . PRO A 1 89 ? 3.155 6.381 -17.975 1.00 93.44 89 PRO A C 1
ATOM 723 O O . PRO A 1 89 ? 2.960 6.217 -16.776 1.00 93.44 89 PRO A O 1
ATOM 726 N N . MET A 1 90 ? 3.443 7.584 -18.471 1.00 90.75 90 MET A N 1
ATOM 727 C CA . MET A 1 90 ? 3.679 8.757 -17.608 1.00 90.75 90 MET A CA 1
ATOM 728 C C . MET A 1 90 ? 2.395 9.389 -17.062 1.00 90.75 90 MET A C 1
ATOM 730 O O . MET A 1 90 ? 2.434 10.129 -16.085 1.00 90.75 90 MET A O 1
ATOM 734 N N . ASP A 1 91 ? 1.271 9.091 -17.692 1.00 94.50 91 ASP A N 1
ATOM 735 C CA . ASP A 1 91 ? -0.067 9.616 -17.453 1.00 94.50 91 ASP A CA 1
ATOM 736 C C . ASP A 1 91 ? -1.004 8.610 -16.772 1.00 94.50 91 ASP A C 1
ATOM 738 O O . ASP A 1 91 ? -2.183 8.902 -16.603 1.00 94.50 91 ASP A O 1
ATOM 742 N N . PHE A 1 92 ? -0.482 7.470 -16.306 1.00 95.00 92 PHE A N 1
ATOM 743 C CA . PHE A 1 92 ? -1.264 6.385 -15.692 1.00 95.00 92 PHE A CA 1
ATOM 744 C C . PHE A 1 92 ? -2.130 6.798 -14.488 1.00 95.00 92 PHE A C 1
ATOM 746 O O . PHE A 1 92 ? -3.025 6.065 -14.085 1.00 95.00 92 PHE A O 1
ATOM 753 N N . TYR A 1 93 ? -1.836 7.943 -13.868 1.00 93.94 93 TYR A N 1
ATOM 754 C CA . TYR A 1 93 ? -2.576 8.474 -12.723 1.00 93.94 93 TYR A CA 1
ATOM 755 C C . TYR A 1 93 ? -3.825 9.278 -13.124 1.00 93.94 93 TYR A C 1
ATOM 757 O O . TYR A 1 93 ? -4.589 9.690 -12.248 1.00 93.94 93 TYR A O 1
ATOM 765 N N . GLN A 1 94 ? -3.997 9.592 -14.412 1.00 97.44 94 GLN A N 1
ATOM 766 C CA . GLN A 1 94 ? -5.153 10.342 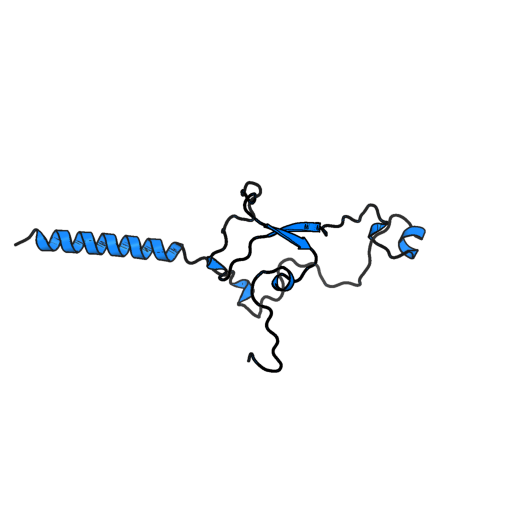-14.898 1.00 97.44 94 GLN A CA 1
ATOM 767 C C . GLN A 1 94 ? -6.419 9.482 -14.812 1.00 97.44 94 GLN A C 1
ATOM 769 O O . GLN A 1 94 ? -6.384 8.274 -15.016 1.00 97.44 94 GLN A O 1
ATOM 774 N N . ILE A 1 95 ? -7.552 10.115 -14.498 1.00 96.88 95 ILE A N 1
ATOM 775 C CA . ILE A 1 95 ? -8.834 9.423 -14.257 1.00 96.88 95 ILE A CA 1
ATOM 776 C C . ILE A 1 95 ? -9.360 8.743 -15.533 1.00 96.88 95 ILE A C 1
ATOM 778 O O . ILE A 1 95 ? -10.099 7.768 -15.453 1.00 96.88 95 ILE A O 1
ATOM 782 N N . ASP A 1 96 ? -9.006 9.279 -16.697 1.00 97.25 96 ASP A N 1
ATOM 783 C CA . ASP A 1 96 ? -9.414 8.829 -18.026 1.00 97.25 96 ASP A CA 1
ATOM 784 C C . ASP A 1 96 ? -8.355 7.974 -18.740 1.00 97.25 96 ASP A C 1
ATOM 786 O O . ASP A 1 96 ? -8.521 7.659 -19.919 1.00 97.25 96 ASP A O 1
ATOM 790 N N . PHE A 1 97 ? -7.285 7.578 -18.043 1.00 97.19 97 PHE A N 1
ATOM 791 C CA . PHE A 1 97 ? -6.307 6.638 -18.578 1.00 97.19 97 PHE A CA 1
ATOM 792 C C . PHE A 1 97 ? -6.947 5.255 -18.788 1.00 97.19 97 PHE A C 1
ATOM 794 O O . PHE A 1 97 ? -7.643 4.742 -17.914 1.00 97.19 97 PHE A O 1
ATOM 801 N N . ASP A 1 98 ? -6.703 4.643 -19.948 1.00 97.19 98 ASP A N 1
ATOM 802 C CA . ASP A 1 98 ? -7.189 3.297 -20.260 1.00 97.19 98 ASP A CA 1
ATOM 803 C C . ASP A 1 98 ? -6.201 2.237 -19.752 1.00 97.19 98 ASP A C 1
ATOM 805 O O . ASP A 1 98 ? -5.163 1.978 -20.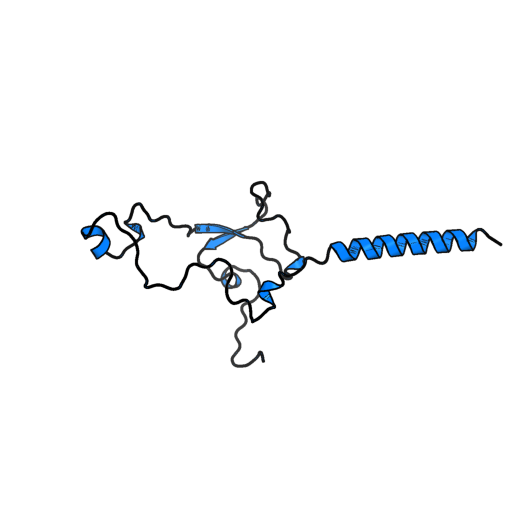365 1.00 97.19 98 ASP A O 1
ATOM 809 N N . ASP A 1 99 ? -6.538 1.614 -18.625 1.00 97.06 99 ASP A N 1
ATOM 810 C CA . ASP A 1 99 ? -5.792 0.519 -18.004 1.00 97.06 99 ASP A CA 1
ATOM 811 C C . ASP A 1 99 ? -6.374 -0.869 -18.326 1.00 97.06 99 ASP A C 1
ATOM 813 O O . ASP A 1 99 ? -5.931 -1.868 -17.765 1.00 97.06 99 ASP A O 1
ATOM 817 N N . SER A 1 100 ? -7.319 -0.975 -19.270 1.00 96.62 100 SER A N 1
ATOM 818 C CA . SER A 1 100 ? -8.022 -2.236 -19.568 1.00 96.62 100 SER A CA 1
ATOM 819 C C . SER A 1 100 ? -7.114 -3.377 -20.045 1.00 96.62 100 SER A C 1
ATOM 821 O O . SER A 1 100 ? -7.501 -4.546 -19.990 1.00 96.62 100 SER A O 1
ATOM 823 N N . GLY A 1 101 ? -5.909 -3.051 -20.520 1.00 96.62 101 GLY A N 1
ATOM 824 C CA . GLY A 1 101 ? -4.884 -4.020 -20.908 1.00 96.62 101 GLY A CA 1
ATOM 825 C C . GLY A 1 101 ? -3.986 -4.499 -19.763 1.00 96.62 101 GLY A C 1
ATOM 826 O O . GLY A 1 101 ? -3.085 -5.301 -20.014 1.00 96.62 101 GLY A O 1
ATOM 827 N N . TRP A 1 102 ? -4.158 -3.986 -18.544 1.00 97.88 102 TRP A N 1
ATOM 828 C CA . TRP A 1 102 ? -3.338 -4.357 -17.394 1.00 97.88 102 TRP A CA 1
ATOM 829 C C . TRP A 1 102 ? -3.819 -5.667 -16.769 1.00 97.88 102 TRP A C 1
ATOM 831 O O . TRP A 1 102 ? -4.941 -6.128 -16.976 1.00 97.88 102 TRP A O 1
ATOM 841 N N . ASN A 1 103 ? -2.920 -6.303 -16.022 1.00 97.19 103 ASN A N 1
ATOM 842 C CA . ASN A 1 103 ? -3.263 -7.485 -15.246 1.00 97.19 103 ASN A CA 1
ATOM 843 C C . ASN A 1 103 ? -3.787 -7.065 -13.874 1.00 97.19 103 ASN A C 1
ATOM 845 O O . ASN A 1 103 ? -3.461 -5.994 -13.374 1.00 97.19 103 ASN A O 1
ATOM 849 N N . GLU A 1 104 ? -4.511 -7.958 -13.210 1.00 97.75 104 GLU A N 1
ATOM 850 C CA . GLU A 1 104 ? -4.955 -7.752 -11.834 1.00 97.75 104 GLU A CA 1
ATOM 851 C C . GLU A 1 104 ? -3.998 -8.447 -10.843 1.00 97.75 104 GLU A C 1
ATOM 853 O O . GLU A 1 104 ? -3.572 -9.581 -11.076 1.00 97.75 104 GLU A O 1
ATOM 858 N N . ILE A 1 105 ? -3.656 -7.789 -9.729 1.00 98.25 105 ILE A N 1
ATOM 859 C CA . ILE A 1 105 ? -2.871 -8.364 -8.620 1.00 98.25 105 ILE A CA 1
ATOM 860 C C . ILE A 1 105 ? -3.670 -8.303 -7.307 1.00 98.25 105 ILE A C 1
ATOM 862 O O . ILE A 1 105 ? -4.319 -7.287 -7.046 1.00 98.25 105 ILE A O 1
ATOM 866 N N . PRO A 1 106 ? -3.638 -9.338 -6.445 1.00 97.81 106 PRO A N 1
ATOM 867 C CA . PRO A 1 106 ? -4.228 -9.238 -5.114 1.00 97.81 106 PRO A CA 1
ATOM 868 C C . PRO A 1 106 ? -3.427 -8.278 -4.224 1.00 97.81 106 PRO A C 1
ATOM 870 O O . PRO A 1 106 ? -2.200 -8.322 -4.185 1.00 97.81 106 PRO A O 1
ATOM 873 N N . VAL A 1 107 ? -4.123 -7.451 -3.448 1.00 97.88 107 VAL A N 1
ATOM 874 C CA . VAL A 1 107 ? -3.544 -6.536 -2.458 1.00 97.88 107 VAL A CA 1
ATOM 875 C C . VAL A 1 107 ? -4.131 -6.854 -1.078 1.00 97.88 107 VAL A C 1
ATOM 877 O O . VAL A 1 107 ? -5.359 -6.892 -0.937 1.00 97.88 107 VAL A O 1
ATOM 880 N N . PRO A 1 108 ? -3.292 -7.068 -0.041 1.00 98.00 108 PRO A N 1
ATOM 881 C CA . PRO A 1 108 ? -1.828 -6.939 -0.027 1.00 98.00 108 PRO A CA 1
ATOM 882 C C . PRO A 1 108 ? -1.094 -8.149 -0.629 1.00 98.00 108 PRO A C 1
ATOM 884 O O . PRO A 1 108 ? -1.465 -9.292 -0.371 1.00 98.00 108 PRO A O 1
ATOM 887 N N . ALA A 1 109 ? 0.001 -7.900 -1.356 1.00 97.12 109 ALA A N 1
ATOM 888 C CA . ALA A 1 109 ? 0.920 -8.943 -1.810 1.00 97.12 109 ALA A CA 1
ATOM 889 C C . ALA A 1 109 ? 2.320 -8.394 -2.139 1.00 97.12 109 ALA A C 1
ATOM 891 O O . ALA A 1 109 ? 2.472 -7.210 -2.428 1.00 97.12 109 ALA A O 1
ATOM 892 N N . ASN A 1 110 ? 3.334 -9.268 -2.138 1.00 97.81 110 ASN A N 1
ATOM 893 C CA . ASN A 1 110 ? 4.623 -8.980 -2.783 1.00 97.81 110 ASN A CA 1
ATOM 894 C C . ASN A 1 110 ? 4.513 -9.358 -4.267 1.00 97.81 110 ASN A C 1
ATOM 896 O O . ASN A 1 110 ? 3.996 -10.434 -4.578 1.00 97.81 110 ASN A O 1
ATOM 900 N N . TRP A 1 111 ? 4.968 -8.520 -5.198 1.00 97.81 111 TRP A N 1
ATOM 901 C CA . TRP A 1 111 ? 4.753 -8.793 -6.626 1.00 97.81 111 TRP A CA 1
ATOM 902 C C . TRP A 1 111 ? 5.602 -9.969 -7.143 1.00 97.81 111 TRP A C 1
ATOM 904 O O . TRP A 1 111 ? 5.171 -10.666 -8.060 1.00 97.81 111 TRP A O 1
ATOM 914 N N . GLU A 1 112 ? 6.747 -10.277 -6.517 1.00 97.69 112 GLU A N 1
ATOM 915 C CA . GLU A 1 112 ? 7.657 -11.350 -6.954 1.00 97.69 112 GLU A CA 1
ATOM 916 C C . GLU A 1 112 ? 7.041 -12.735 -6.824 1.00 97.69 112 GLU A C 1
ATOM 918 O O . GLU A 1 112 ? 7.202 -13.582 -7.702 1.00 97.69 112 GLU A O 1
ATOM 923 N N . ILE A 1 113 ? 6.273 -12.957 -5.758 1.00 96.25 113 ILE A N 1
ATOM 924 C CA . ILE A 1 113 ? 5.535 -14.212 -5.569 1.00 96.25 113 ILE A CA 1
ATOM 925 C C . ILE A 1 113 ? 4.297 -14.305 -6.471 1.00 96.25 113 ILE A C 1
ATOM 927 O O . ILE A 1 113 ? 3.711 -15.376 -6.585 1.00 96.25 113 ILE A O 1
ATOM 931 N N . ASN A 1 114 ? 3.917 -13.201 -7.122 1.00 96.81 114 ASN A N 1
ATOM 932 C CA . ASN A 1 114 ? 2.819 -13.122 -8.086 1.00 96.81 114 ASN A CA 1
ATOM 933 C C . ASN A 1 114 ? 3.317 -13.085 -9.542 1.00 96.81 114 ASN A C 1
ATOM 935 O O . ASN A 1 114 ? 2.549 -12.765 -10.443 1.00 96.81 114 ASN A O 1
ATOM 939 N N . GLY A 1 115 ? 4.586 -13.435 -9.786 1.00 96.38 115 GLY A N 1
ATOM 940 C CA . GLY A 1 115 ? 5.126 -13.632 -11.135 1.00 96.38 115 GLY A CA 1
ATOM 941 C C . GLY A 1 115 ? 5.791 -12.409 -11.772 1.00 96.38 115 GLY A C 1
ATOM 942 O O . GLY A 1 115 ? 6.139 -12.473 -12.950 1.00 96.38 115 GLY A O 1
ATOM 943 N N . TYR A 1 116 ? 6.008 -11.324 -11.021 1.00 97.38 116 TYR A N 1
ATOM 944 C CA . TYR A 1 116 ? 6.650 -10.105 -11.522 1.00 97.38 116 TYR A CA 1
ATOM 945 C C . TYR A 1 116 ? 8.063 -9.929 -10.964 1.00 97.38 116 TYR A C 1
ATOM 947 O O . TYR A 1 116 ? 8.268 -9.977 -9.759 1.00 97.38 116 TYR A O 1
ATOM 955 N N . GLY A 1 117 ? 9.054 -9.664 -11.814 1.00 95.81 117 GLY A N 1
ATOM 956 C CA . GLY A 1 117 ? 10.440 -9.511 -11.361 1.00 95.81 117 GL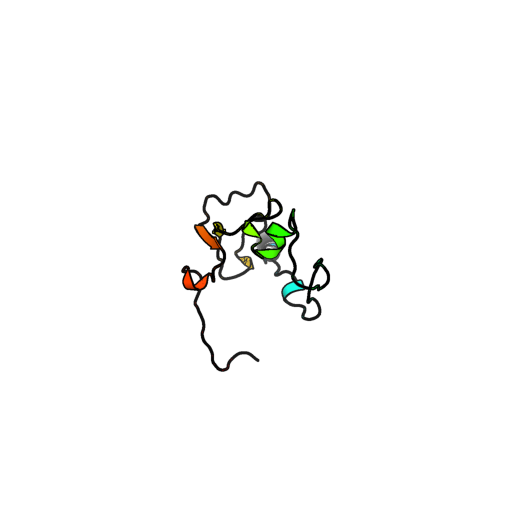Y A CA 1
ATOM 957 C C . GLY A 1 117 ? 11.060 -10.822 -10.861 1.00 95.81 117 GLY A C 1
ATOM 958 O O . GLY A 1 117 ? 10.669 -11.913 -11.274 1.00 95.81 117 GLY A O 1
ATOM 959 N N . VAL A 1 118 ? 12.089 -10.716 -10.018 1.00 96.19 118 VAL A N 1
ATOM 960 C CA . VAL A 1 118 ? 12.828 -11.871 -9.488 1.00 96.19 118 VAL A CA 1
ATOM 961 C C . VAL A 1 118 ? 13.044 -11.664 -7.990 1.00 96.19 118 VAL A C 1
ATOM 963 O O . VAL A 1 118 ? 13.661 -10.665 -7.622 1.00 96.19 118 VAL A O 1
ATOM 966 N N . PRO A 1 119 ? 12.587 -12.582 -7.118 1.00 95.81 119 PRO A N 1
ATOM 967 C CA . PRO A 1 119 ? 12.877 -12.492 -5.695 1.00 95.81 119 PRO A CA 1
ATOM 968 C C . PRO A 1 119 ? 14.365 -12.760 -5.462 1.00 95.81 119 PRO A C 1
ATOM 970 O O . PRO A 1 119 ? 14.895 -13.799 -5.862 1.00 95.81 119 PRO A O 1
AT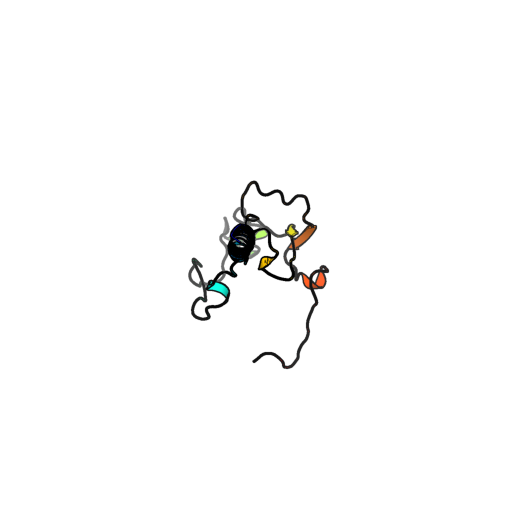OM 973 N N . ILE A 1 120 ? 15.043 -11.821 -4.809 1.00 95.81 120 ILE A N 1
ATOM 974 C CA . ILE A 1 120 ? 16.479 -11.893 -4.538 1.00 95.81 120 ILE A CA 1
ATOM 975 C C . ILE A 1 120 ? 16.681 -12.071 -3.033 1.00 95.81 120 ILE A C 1
ATOM 977 O O . ILE A 1 120 ? 16.277 -11.228 -2.237 1.00 95.81 120 ILE A O 1
ATOM 981 N N . TYR A 1 121 ? 17.320 -13.175 -2.644 1.00 95.75 121 TYR A N 1
ATOM 982 C CA . TYR A 1 121 ? 17.771 -13.407 -1.273 1.00 95.75 121 TYR A CA 1
ATOM 983 C C . TYR A 1 121 ? 19.282 -13.233 -1.183 1.00 95.75 121 TYR A C 1
ATOM 985 O O . TYR A 1 121 ? 20.032 -13.771 -1.999 1.00 95.75 121 TYR A O 1
ATOM 993 N N . LEU A 1 122 ? 19.723 -12.510 -0.161 1.00 94.38 122 LEU A N 1
ATOM 994 C CA . LEU A 1 122 ? 21.098 -12.084 0.009 1.00 94.38 122 LEU A CA 1
ATOM 995 C C . LEU A 1 122 ? 21.429 -11.989 1.508 1.00 94.38 122 LEU A C 1
ATOM 997 O O . LEU A 1 122 ? 20.665 -11.398 2.264 1.00 94.38 122 LEU A O 1
ATOM 1001 N N . ASN A 1 123 ? 22.559 -12.561 1.941 1.00 90.12 123 ASN A N 1
ATOM 1002 C CA . ASN A 1 123 ? 23.036 -12.442 3.331 1.00 90.12 123 ASN A CA 1
ATOM 1003 C C . ASN A 1 123 ? 23.930 -11.196 3.532 1.00 90.12 123 ASN A C 1
ATOM 1005 O O . ASN A 1 123 ? 23.787 -10.486 4.516 1.00 90.12 123 ASN A O 1
ATOM 1009 N N . HIS A 1 124 ? 24.810 -10.894 2.569 1.00 69.00 124 HIS A N 1
ATOM 1010 C CA . HIS A 1 124 ? 25.583 -9.642 2.490 1.00 69.00 124 HIS A CA 1
ATOM 1011 C C . HIS A 1 124 ? 25.880 -9.319 1.025 1.00 69.00 124 HIS A C 1
ATOM 1013 O O . HIS A 1 124 ? 26.780 -9.931 0.446 1.00 69.00 124 HIS A O 1
ATOM 1019 N N . PRO A 1 12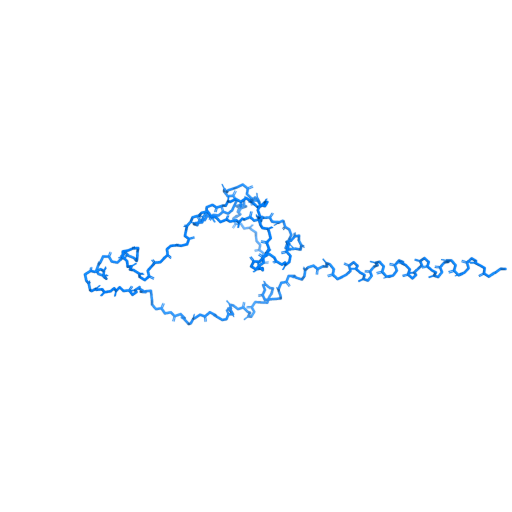5 ? 25.028 -8.533 0.357 1.00 66.31 125 PRO A N 1
ATOM 1020 C CA . PRO A 1 125 ? 25.513 -7.394 -0.433 1.00 66.31 125 PRO A CA 1
ATOM 1021 C C . PRO A 1 125 ? 24.461 -6.291 -0.710 1.00 66.31 125 PRO A C 1
ATOM 1023 O O . PRO A 1 125 ? 23.434 -6.537 -1.335 1.00 66.31 125 PRO A O 1
ATOM 1026 N N . TYR A 1 126 ? 24.793 -5.078 -0.277 1.00 71.62 126 TYR A N 1
ATOM 1027 C CA . TYR A 1 126 ? 24.828 -3.757 -0.938 1.00 71.62 126 TYR A CA 1
ATOM 1028 C C . TYR A 1 126 ? 25.565 -2.857 0.095 1.00 71.62 126 TYR A C 1
ATOM 1030 O O . TYR A 1 126 ? 25.399 -3.100 1.295 1.00 71.62 126 TYR A O 1
ATOM 1038 N N . GLU A 1 127 ? 26.416 -1.910 -0.328 1.00 50.91 127 GLU A N 1
ATOM 1039 C CA . GLU A 1 127 ? 27.076 -0.906 0.548 1.00 50.91 127 GLU A CA 1
ATOM 1040 C C . GLU A 1 127 ? 26.510 0.492 0.293 1.00 50.91 127 GLU A C 1
ATOM 1042 O O . GLU A 1 127 ? 26.387 0.852 -0.901 1.00 50.91 127 GLU A O 1
#